Protein AF-A0A7R8GZC3-F1 (afdb_monomer_lite)

Structure (mmCIF, N/CA/C/O backbone):
data_AF-A0A7R8GZC3-F1
#
_entry.id   AF-A0A7R8GZC3-F1
#
loop_
_atom_site.group_PDB
_atom_site.id
_atom_site.type_symbol
_atom_site.label_atom_id
_atom_site.label_alt_id
_atom_site.label_comp_id
_atom_site.label_asym_id
_atom_site.label_entity_id
_atom_site.label_seq_id
_atom_site.pdbx_PDB_ins_code
_atom_site.Cartn_x
_atom_site.Cartn_y
_atom_site.Cartn_z
_atom_site.occupancy
_atom_site.B_iso_or_equiv
_atom_site.auth_seq_id
_atom_site.auth_comp_id
_atom_site.auth_asym_id
_atom_site.auth_atom_id
_atom_site.pdbx_PDB_model_num
ATOM 1 N N . MET A 1 1 ? -67.638 4.047 -13.983 1.00 40.19 1 MET A N 1
ATOM 2 C CA . MET A 1 1 ? -68.985 4.457 -13.528 1.00 40.19 1 MET A CA 1
ATOM 3 C C . MET A 1 1 ? -69.955 3.348 -13.889 1.00 40.19 1 MET A C 1
ATOM 5 O O . MET A 1 1 ? -69.961 2.943 -15.041 1.00 40.19 1 MET A O 1
ATOM 9 N N . GLY A 1 2 ? -70.693 2.829 -12.909 1.00 37.41 2 GLY A N 1
ATOM 10 C CA . GLY A 1 2 ? -71.652 1.733 -13.081 1.00 37.41 2 GLY A CA 1
ATOM 11 C C . GLY A 1 2 ? -71.994 1.095 -11.734 1.00 37.41 2 GLY A C 1
ATOM 12 O O . GLY A 1 2 ? -71.400 0.094 -11.360 1.00 37.41 2 GLY A O 1
ATOM 13 N N . TYR A 1 3 ? -72.889 1.742 -10.988 1.00 38.22 3 TYR A N 1
ATOM 14 C CA . TYR A 1 3 ? -73.543 1.238 -9.774 1.00 38.22 3 TYR A CA 1
ATOM 15 C C . TYR A 1 3 ? -74.701 0.298 -10.148 1.00 38.22 3 TYR A C 1
ATOM 17 O O . TYR A 1 3 ? -75.447 0.663 -11.050 1.00 38.22 3 TYR A O 1
ATOM 25 N N . PHE A 1 4 ? -74.885 -0.817 -9.422 1.00 39.72 4 PHE A N 1
ATOM 26 C CA . PHE A 1 4 ? -76.165 -1.347 -8.877 1.00 39.72 4 PHE A CA 1
ATOM 27 C C . PHE A 1 4 ? -75.913 -2.763 -8.309 1.00 39.72 4 PHE A C 1
ATOM 29 O O . PHE A 1 4 ? -75.576 -3.678 -9.047 1.00 39.72 4 PHE A O 1
ATOM 36 N N . GLN A 1 5 ? -75.776 -2.948 -6.991 1.00 38.47 5 GLN A N 1
ATOM 37 C CA . GLN A 1 5 ? -76.848 -3.282 -6.037 1.00 38.47 5 GLN A CA 1
ATOM 38 C C . GLN A 1 5 ? -77.787 -4.424 -6.480 1.00 38.47 5 GLN A C 1
ATOM 40 O O . GLN A 1 5 ? -78.599 -4.242 -7.378 1.00 38.47 5 GLN A O 1
ATOM 45 N N . SER A 1 6 ? -77.785 -5.518 -5.702 1.00 39.72 6 SER A N 1
ATOM 46 C CA . SER A 1 6 ? -78.856 -5.864 -4.743 1.00 39.72 6 SER A CA 1
ATOM 47 C C . SER A 1 6 ? -79.335 -7.341 -4.772 1.00 39.72 6 SER A C 1
ATOM 49 O O . SER A 1 6 ? -79.927 -7.788 -5.743 1.00 39.72 6 SER A O 1
ATOM 51 N N . GLN A 1 7 ? -79.179 -7.988 -3.600 1.00 47.94 7 GLN A N 1
ATOM 52 C CA . GLN A 1 7 ? -80.058 -8.973 -2.915 1.00 47.94 7 GLN A CA 1
ATOM 53 C C . GLN A 1 7 ? -80.191 -10.390 -3.498 1.00 47.94 7 GLN A C 1
ATOM 55 O O . GLN A 1 7 ? -80.683 -10.560 -4.597 1.00 47.94 7 GLN A O 1
ATOM 60 N N . PHE A 1 8 ? -79.785 -11.401 -2.715 1.00 41.75 8 PHE A N 1
ATOM 61 C CA . PHE A 1 8 ? -80.608 -12.535 -2.247 1.00 41.75 8 PHE A CA 1
ATOM 62 C C . PHE A 1 8 ? -79.707 -13.525 -1.473 1.00 41.75 8 PHE A C 1
ATOM 64 O O . PHE A 1 8 ? -79.008 -14.352 -2.046 1.00 41.75 8 PHE A O 1
ATOM 71 N N . LEU A 1 9 ? -79.726 -13.426 -0.143 1.00 44.25 9 LEU A N 1
ATOM 72 C CA . LEU A 1 9 ? -79.465 -14.531 0.792 1.00 44.25 9 LEU A CA 1
ATOM 73 C C . LEU A 1 9 ? -80.832 -14.857 1.406 1.00 44.25 9 LEU A C 1
ATOM 75 O O . LEU A 1 9 ? -81.568 -13.908 1.696 1.00 44.25 9 LEU A O 1
ATOM 79 N N . PRO A 1 10 ? -81.203 -16.137 1.601 1.00 47.44 10 PRO A N 1
ATOM 80 C CA . PRO A 1 10 ? -80.963 -16.727 2.923 1.00 47.44 10 PRO A CA 1
ATOM 81 C C . PRO A 1 10 ? -80.793 -18.268 2.971 1.00 47.44 10 PRO A C 1
ATOM 83 O O . PRO A 1 10 ? -81.354 -18.998 2.170 1.00 47.44 10 PRO A O 1
ATOM 86 N N . ILE A 1 11 ? -80.063 -18.726 3.998 1.00 44.62 11 ILE A N 1
ATOM 87 C CA . ILE A 1 11 ? -80.395 -19.850 4.903 1.00 44.62 11 ILE A CA 1
ATOM 88 C C . ILE A 1 11 ? -80.763 -21.202 4.249 1.00 44.62 11 ILE A C 1
ATOM 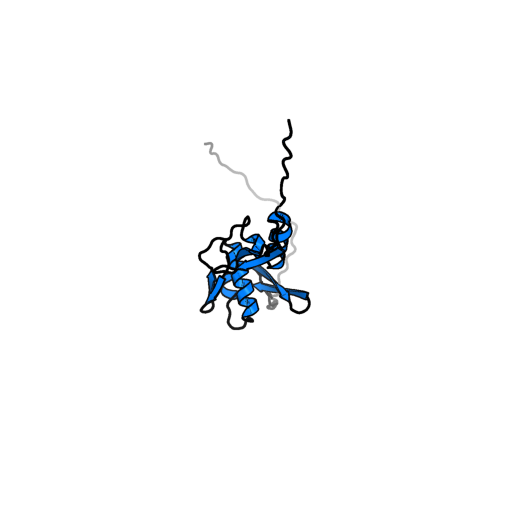90 O O . ILE A 1 11 ? -81.837 -21.345 3.688 1.00 44.62 11 ILE A O 1
ATOM 94 N N . ILE A 1 12 ? -79.899 -22.209 4.442 1.00 45.56 12 ILE A N 1
ATOM 95 C CA . ILE A 1 12 ? -80.158 -23.644 4.742 1.00 45.56 12 ILE A CA 1
ATOM 96 C C . ILE A 1 12 ? -78.917 -24.417 4.266 1.00 45.56 12 ILE A C 1
ATOM 98 O O . ILE A 1 12 ? -78.904 -24.915 3.155 1.00 45.56 12 ILE A O 1
ATOM 102 N N . VAL A 1 13 ? -77.862 -24.474 5.084 1.00 43.97 13 VAL A N 1
ATOM 103 C CA . VAL A 1 13 ? -77.051 -25.692 5.330 1.00 43.97 13 VAL A CA 1
ATOM 104 C C . VAL A 1 13 ? -76.384 -25.502 6.702 1.00 43.97 13 VAL A C 1
ATOM 106 O O . VAL A 1 13 ? -75.172 -25.416 6.859 1.00 43.97 13 VAL A O 1
ATOM 109 N N . LEU A 1 14 ? -77.224 -25.337 7.718 1.00 40.25 14 LEU A N 1
ATOM 110 C CA . LEU A 1 14 ? -76.890 -25.655 9.101 1.00 40.25 14 LEU A CA 1
ATOM 111 C C . LEU A 1 14 ? -77.656 -26.947 9.384 1.00 40.25 14 LEU A C 1
ATOM 113 O O . LEU A 1 14 ? -78.808 -27.041 8.969 1.00 40.25 14 LEU A O 1
ATOM 117 N N . LEU A 1 15 ? -77.018 -27.883 10.091 1.00 41.50 15 LEU A N 1
ATOM 118 C CA . LEU A 1 15 ? -77.442 -29.258 10.414 1.00 41.50 15 LEU A CA 1
ATOM 119 C C . LEU A 1 15 ? -76.800 -30.327 9.517 1.00 41.50 15 LEU A C 1
ATOM 121 O O . LEU A 1 15 ? -77.431 -30.880 8.625 1.00 41.50 15 LEU A O 1
ATOM 125 N N . LEU A 1 16 ? -75.533 -30.639 9.793 1.00 45.44 16 LEU A N 1
ATOM 126 C CA . LEU A 1 16 ? -75.115 -31.924 10.378 1.00 45.44 16 LEU A CA 1
ATOM 127 C C . LEU A 1 16 ? -73.581 -31.950 10.425 1.00 45.44 16 LEU A C 1
ATOM 129 O O . LEU A 1 16 ? -72.910 -32.307 9.464 1.00 45.44 16 LEU A O 1
ATOM 133 N N . GLY A 1 17 ? -73.022 -31.529 11.555 1.00 42.38 17 GLY A N 1
ATOM 134 C CA . GLY A 1 17 ? -71.577 -31.559 11.777 1.00 42.38 17 GLY A CA 1
ATOM 135 C C . GLY A 1 17 ? -71.194 -31.025 13.146 1.00 42.38 17 GLY A C 1
ATOM 136 O O . GLY A 1 17 ? -70.245 -30.264 13.278 1.00 42.38 17 GLY A O 1
ATOM 137 N N . ILE A 1 18 ? -71.997 -31.361 14.154 1.00 52.06 18 ILE A N 1
ATOM 138 C CA . ILE A 1 18 ? -71.703 -31.070 15.550 1.00 52.06 18 ILE A CA 1
ATOM 139 C C . ILE A 1 18 ? -70.597 -32.039 15.970 1.00 52.06 18 ILE A C 1
ATOM 141 O O . ILE A 1 18 ? -70.856 -33.226 16.142 1.00 52.06 18 ILE A O 1
ATOM 145 N N . ILE A 1 19 ? -69.385 -31.527 16.167 1.00 47.69 19 ILE A N 1
ATOM 146 C CA . ILE A 1 19 ? -68.496 -32.030 17.214 1.00 47.69 19 ILE A CA 1
ATOM 147 C C . ILE A 1 19 ? -68.111 -30.813 18.053 1.00 47.69 19 ILE A C 1
ATOM 149 O O . ILE A 1 19 ? -67.148 -30.104 17.776 1.00 47.69 19 ILE A O 1
ATOM 153 N N . SER A 1 20 ? -68.937 -30.547 19.061 1.00 47.28 20 SER A N 1
ATOM 154 C CA . SER A 1 20 ? -68.512 -29.818 20.250 1.00 47.28 20 SER A CA 1
ATOM 155 C C . SER A 1 20 ? -67.580 -30.720 21.057 1.00 47.28 20 SER A C 1
ATOM 157 O O . SER A 1 20 ? -67.844 -31.915 21.149 1.00 47.28 20 SER A O 1
ATOM 159 N N . ILE A 1 21 ? -66.545 -30.148 21.675 1.00 49.09 21 ILE A N 1
ATOM 160 C CA . ILE A 1 21 ? -66.335 -30.148 23.134 1.00 49.09 21 ILE A CA 1
ATOM 161 C C . ILE A 1 21 ? -65.142 -29.230 23.449 1.00 49.09 21 ILE A C 1
ATOM 163 O O . ILE A 1 21 ? -64.049 -29.357 22.905 1.00 49.09 21 ILE A O 1
ATOM 167 N N . GLN A 1 22 ? -65.421 -28.276 24.336 1.00 49.09 22 GLN A N 1
ATOM 168 C CA . GLN A 1 22 ? -64.489 -27.403 25.042 1.00 49.09 22 GLN A CA 1
ATOM 169 C C . GLN A 1 22 ? -63.434 -28.200 25.812 1.00 49.09 22 GLN A C 1
ATOM 171 O O . GLN A 1 22 ? -63.777 -29.193 26.446 1.00 49.09 22 GLN A O 1
ATOM 176 N N . SER A 1 23 ? -62.216 -27.675 25.929 1.00 41.94 23 SER A N 1
ATOM 177 C CA . SER A 1 23 ? -61.622 -27.320 27.233 1.00 41.94 23 SER A CA 1
ATOM 178 C C . SER A 1 23 ? -60.239 -26.707 27.035 1.00 41.94 23 SER A C 1
ATOM 180 O O . SER A 1 23 ? -59.415 -27.206 26.275 1.00 41.94 23 SER A O 1
ATOM 182 N N . GLY A 1 24 ? -60.016 -25.578 27.706 1.00 51.03 24 GLY A N 1
ATOM 183 C CA . GLY A 1 24 ? -58.722 -24.927 27.749 1.00 51.03 24 GLY A CA 1
ATOM 184 C C . GLY A 1 24 ? -57.671 -25.810 28.408 1.00 51.03 24 GLY A C 1
ATOM 185 O O . GLY A 1 24 ? -57.927 -26.460 29.418 1.00 51.03 24 GLY A O 1
ATOM 186 N N . VAL A 1 25 ? -56.467 -25.740 27.857 1.00 38.00 25 VAL A N 1
ATOM 187 C CA . VAL A 1 25 ? -55.230 -25.975 28.585 1.00 38.00 25 VAL A CA 1
ATOM 188 C C . VAL A 1 25 ? -54.262 -24.889 28.126 1.00 38.00 25 VAL A C 1
ATOM 190 O O . VAL A 1 25 ? -53.700 -24.949 27.036 1.00 38.00 25 VAL A O 1
ATOM 193 N N . SER A 1 26 ? -54.112 -23.863 28.958 1.00 50.97 26 SER A N 1
ATOM 194 C CA . SER A 1 26 ? -52.971 -22.956 28.908 1.00 50.97 26 SER A CA 1
ATOM 195 C C . SER A 1 26 ? -51.762 -23.739 29.416 1.00 50.97 26 SER A C 1
ATOM 197 O O . SER A 1 26 ? -51.655 -23.983 30.617 1.00 50.97 26 SER A O 1
ATOM 199 N N . LEU A 1 27 ? -50.874 -24.170 28.522 1.00 42.72 27 LEU A N 1
ATOM 200 C CA . LEU A 1 27 ? -49.540 -24.638 28.901 1.00 42.72 27 LEU A CA 1
ATOM 201 C C . LEU A 1 27 ? -48.533 -23.518 28.613 1.00 42.72 27 LEU A C 1
ATOM 203 O O . LEU A 1 27 ? -48.511 -23.010 27.490 1.00 42.72 27 LEU A O 1
ATOM 207 N N . PRO A 1 28 ? -47.706 -23.121 29.597 1.00 48.19 28 PRO A N 1
ATOM 208 C CA . PRO A 1 28 ? -46.629 -22.177 29.374 1.00 48.19 28 PRO A CA 1
ATOM 209 C C . PRO A 1 28 ? -45.508 -22.924 28.651 1.00 48.19 28 PRO A C 1
ATOM 211 O O . PRO A 1 28 ? -44.819 -23.753 29.239 1.00 48.19 28 PRO A O 1
ATOM 214 N N . MET A 1 29 ? -45.336 -22.663 27.359 1.00 42.47 29 MET A N 1
ATOM 215 C CA . MET A 1 29 ? -44.066 -22.941 26.691 1.00 42.47 29 MET A CA 1
ATOM 216 C C . MET A 1 29 ? -43.266 -21.648 26.822 1.00 42.47 29 MET A C 1
ATOM 218 O O . MET A 1 29 ? -43.514 -20.684 26.112 1.00 42.47 29 MET A O 1
ATOM 222 N N . ASN A 1 30 ? -42.647 -21.471 27.989 1.00 43.16 30 ASN A N 1
ATOM 223 C CA . ASN A 1 30 ? -41.246 -21.812 28.216 1.00 43.16 30 ASN A CA 1
ATOM 224 C C . ASN A 1 30 ? -40.388 -20.994 27.255 1.00 43.16 30 ASN A C 1
ATOM 226 O O . ASN A 1 30 ? -40.365 -21.271 26.058 1.00 43.16 30 ASN A O 1
ATOM 230 N N . GLU A 1 31 ? -39.745 -19.966 27.806 1.00 49.00 31 GLU A N 1
ATOM 231 C CA . GLU A 1 31 ? -38.739 -19.142 27.152 1.00 49.00 31 GLU A CA 1
ATOM 232 C C . GLU A 1 31 ? -37.592 -20.048 26.692 1.00 49.00 31 GLU A C 1
ATOM 234 O O . GLU A 1 31 ? -36.574 -20.209 27.361 1.00 49.00 31 GLU A O 1
ATOM 239 N N . THR A 1 32 ? -37.748 -20.690 25.537 1.00 39.44 32 THR A N 1
ATOM 240 C CA . THR A 1 32 ? -36.595 -21.184 24.803 1.00 39.44 32 THR A CA 1
ATOM 241 C C . THR A 1 32 ? -35.895 -19.944 24.301 1.00 39.44 32 THR A C 1
ATOM 243 O O . THR A 1 32 ? -36.361 -19.317 23.348 1.00 39.44 32 THR A O 1
ATOM 246 N N . MET A 1 33 ? -34.834 -19.577 25.021 1.00 43.16 33 MET A N 1
ATOM 247 C CA . MET A 1 33 ? -33.788 -18.660 24.603 1.00 43.16 33 MET A CA 1
ATOM 248 C C . MET A 1 33 ? -33.642 -18.755 23.083 1.00 43.16 33 MET A C 1
ATOM 250 O O . MET A 1 33 ? -33.093 -19.722 22.556 1.00 43.16 33 MET A O 1
ATOM 254 N N . GLN A 1 34 ? -34.179 -17.763 22.371 1.00 37.56 34 GLN A N 1
ATOM 255 C C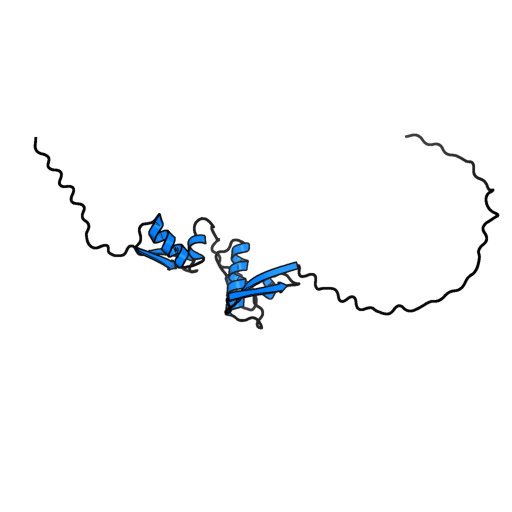A . GLN A 1 34 ? -33.636 -17.418 21.074 1.00 37.56 34 GLN A CA 1
ATOM 256 C C . GLN A 1 34 ? -32.235 -16.918 21.388 1.00 37.56 34 GLN A C 1
ATOM 258 O O . GLN A 1 34 ? -32.028 -15.752 21.709 1.00 37.56 34 GLN A O 1
ATOM 263 N N . GLU A 1 35 ? -31.275 -17.836 21.361 1.00 43.25 35 GLU A N 1
ATOM 264 C CA . GLU A 1 35 ? -29.908 -17.483 21.042 1.00 43.25 35 GLU A CA 1
ATOM 265 C C . GLU A 1 35 ? -29.980 -16.900 19.627 1.00 43.25 35 GLU A C 1
ATOM 267 O O . GLU A 1 35 ? -29.953 -17.617 18.625 1.00 43.25 35 GLU A O 1
ATOM 272 N N . GLU A 1 36 ? -30.248 -15.592 19.544 1.00 43.75 36 GLU A N 1
ATOM 273 C CA . GLU A 1 36 ? -30.070 -14.831 18.320 1.00 43.75 36 GLU A CA 1
ATOM 274 C C . GLU A 1 36 ? -28.609 -15.029 17.932 1.00 43.75 36 GLU A C 1
ATOM 276 O O . GLU A 1 36 ? -27.707 -14.419 18.503 1.00 43.75 36 GLU A O 1
ATOM 281 N N . SER A 1 37 ? -28.376 -15.930 16.976 1.00 43.97 37 SER A N 1
ATOM 282 C CA . SER A 1 37 ? -27.110 -16.004 16.262 1.00 43.97 37 SER A CA 1
ATOM 283 C C . SER A 1 37 ? -26.763 -14.571 15.851 1.00 43.97 37 SER A C 1
ATOM 285 O O . SER A 1 37 ? -27.579 -13.948 15.154 1.00 43.97 37 SER A O 1
ATOM 287 N N . PRO A 1 38 ? -25.633 -14.001 16.313 1.00 52.66 38 PRO A N 1
ATOM 288 C CA . PRO A 1 38 ? -25.317 -12.621 16.005 1.00 52.66 38 PRO A CA 1
ATOM 289 C C . PRO A 1 38 ? -25.303 -12.486 14.488 1.00 52.66 38 PRO A C 1
ATOM 291 O O . PRO A 1 38 ? -24.592 -13.218 13.799 1.00 52.66 38 PRO A O 1
ATOM 294 N N . ARG A 1 39 ? -26.141 -11.606 13.932 1.00 51.00 39 ARG A N 1
ATOM 295 C CA . ARG A 1 39 ? -26.087 -11.302 12.501 1.00 51.00 39 ARG A CA 1
ATOM 296 C C . ARG A 1 39 ? -24.827 -10.484 12.244 1.00 51.00 39 ARG A C 1
ATOM 298 O O . ARG A 1 39 ? -24.905 -9.263 12.125 1.00 51.00 39 ARG A O 1
ATOM 305 N N . TYR A 1 40 ? -23.683 -11.160 12.158 1.00 50.03 40 TYR A N 1
ATOM 306 C CA . TYR A 1 40 ? -22.431 -10.568 11.704 1.00 50.03 40 TYR A CA 1
ATOM 307 C C . TYR A 1 40 ? -22.692 -9.960 10.322 1.00 50.03 40 TYR A C 1
ATOM 309 O O . TYR A 1 40 ? -23.083 -10.665 9.387 1.00 50.03 40 TYR A O 1
ATOM 317 N N . LYS A 1 41 ? -22.564 -8.637 10.198 1.00 56.31 41 LYS A N 1
ATOM 318 C CA . LYS A 1 41 ? -22.855 -7.932 8.940 1.00 56.31 41 LYS A CA 1
ATOM 319 C C . LYS A 1 41 ? -21.638 -7.892 8.025 1.00 56.31 41 LYS A C 1
ATOM 321 O O . LYS A 1 41 ? -21.804 -7.819 6.810 1.00 56.31 41 LYS A O 1
ATOM 326 N N . THR A 1 42 ? -20.435 -7.943 8.594 1.00 61.22 42 THR A N 1
ATOM 327 C CA . THR A 1 42 ? -19.163 -7.916 7.866 1.00 61.22 42 THR A CA 1
ATOM 328 C C . THR A 1 42 ? -18.106 -8.731 8.618 1.00 61.22 42 THR A C 1
ATOM 330 O O . THR A 1 42 ? -18.245 -9.024 9.807 1.00 61.22 42 THR A O 1
ATOM 333 N N . GLY A 1 43 ? -17.041 -9.126 7.924 1.00 65.25 43 GLY A N 1
ATOM 334 C CA . GLY A 1 43 ? -15.893 -9.786 8.536 1.00 65.25 43 GLY A CA 1
ATOM 335 C C . GLY A 1 43 ? -14.631 -9.551 7.720 1.00 65.25 43 GLY A C 1
ATOM 336 O O . GLY A 1 43 ? -14.708 -9.323 6.510 1.00 65.25 43 GLY A O 1
ATOM 337 N N . LEU A 1 44 ? -13.477 -9.580 8.383 1.00 72.25 44 LEU A N 1
ATOM 338 C CA . LEU A 1 44 ? -12.177 -9.337 7.765 1.00 72.25 44 LEU A CA 1
ATOM 339 C C . LEU A 1 44 ? -11.165 -10.389 8.228 1.00 72.25 44 LEU A C 1
ATOM 341 O O . LEU A 1 44 ? -11.077 -10.704 9.412 1.00 72.25 44 LEU A O 1
ATOM 345 N N . CYS A 1 45 ? -10.423 -10.954 7.277 1.00 77.31 45 CYS A N 1
ATOM 346 C CA . CYS A 1 45 ? -9.475 -12.036 7.522 1.00 77.31 45 CYS A CA 1
ATOM 347 C C . CYS A 1 45 ? -8.033 -11.551 7.376 1.00 77.31 45 CYS A C 1
ATOM 349 O O . CYS A 1 45 ? -7.649 -11.072 6.310 1.00 77.31 45 CYS A O 1
ATOM 351 N N . ILE A 1 46 ? -7.233 -11.748 8.421 1.00 70.56 46 ILE A N 1
ATOM 352 C CA . ILE A 1 46 ? -5.824 -11.359 8.506 1.00 70.56 46 ILE A CA 1
ATOM 353 C C . ILE A 1 46 ? -4.943 -12.607 8.446 1.00 70.56 46 ILE A C 1
ATOM 355 O O . ILE A 1 46 ? -5.288 -13.613 9.068 1.00 70.56 46 ILE A O 1
ATOM 359 N N . PRO A 1 47 ? -3.801 -12.583 7.743 1.00 71.06 47 PRO A N 1
ATOM 360 C CA . PRO A 1 47 ? -2.778 -13.613 7.901 1.00 71.06 47 PRO A CA 1
ATOM 361 C C . PRO A 1 47 ? -2.284 -13.711 9.358 1.00 71.06 47 PRO A C 1
ATOM 363 O O . PRO A 1 47 ? -1.989 -12.706 9.995 1.00 71.06 47 PRO A O 1
ATOM 366 N N . ASN A 1 48 ? -2.194 -14.934 9.876 1.00 70.81 48 ASN A N 1
ATOM 367 C CA . ASN A 1 48 ? -1.675 -15.267 11.204 1.00 70.81 48 ASN A CA 1
ATOM 368 C C . ASN A 1 48 ? -0.193 -15.691 11.096 1.00 70.81 48 ASN A C 1
ATOM 370 O O . ASN A 1 48 ? 0.226 -16.222 10.066 1.00 70.81 48 ASN A O 1
ATOM 374 N N . GLU A 1 49 ? 0.583 -15.502 12.165 1.00 71.12 49 GLU A N 1
ATOM 375 C CA . GLU A 1 49 ? 1.994 -15.910 12.302 1.00 71.12 49 GLU A CA 1
ATOM 376 C C . GLU A 1 49 ? 2.272 -17.388 11.964 1.00 71.12 49 GLU A C 1
ATOM 378 O O . GLU A 1 49 ? 3.349 -17.718 11.475 1.00 71.12 49 GLU A O 1
ATOM 383 N N . ASN A 1 50 ? 1.280 -18.267 12.116 1.00 76.50 50 ASN A N 1
ATOM 384 C CA . ASN A 1 50 ? 1.375 -19.688 11.764 1.00 76.50 50 ASN A CA 1
ATOM 385 C C . ASN A 1 50 ? 1.062 -19.994 10.282 1.00 76.50 50 ASN A C 1
ATOM 387 O O . ASN A 1 50 ? 0.857 -21.151 9.918 1.00 76.50 50 ASN A O 1
ATOM 391 N N . GLY A 1 51 ? 0.945 -18.977 9.421 1.00 71.06 51 GLY A N 1
ATOM 392 C CA . GLY A 1 51 ? 0.569 -19.138 8.009 1.00 71.06 51 GLY A CA 1
ATOM 393 C C . GLY A 1 51 ? -0.926 -19.404 7.772 1.00 71.06 51 GLY A C 1
ATOM 394 O O . GLY A 1 51 ? -1.336 -19.678 6.645 1.00 71.06 51 GLY A O 1
ATOM 395 N N . GLY A 1 52 ? -1.750 -19.320 8.822 1.00 74.75 52 GLY A N 1
ATOM 396 C CA . GLY A 1 52 ? -3.213 -19.389 8.747 1.00 74.75 52 GLY A CA 1
ATOM 397 C C . GLY A 1 52 ? -3.864 -18.029 8.471 1.00 74.75 52 GLY A C 1
ATOM 398 O O . GLY A 1 52 ? -3.181 -17.028 8.270 1.00 74.75 52 GLY A O 1
ATOM 399 N N . LYS A 1 53 ? -5.202 -17.969 8.493 1.00 76.38 53 LYS A N 1
ATOM 400 C CA . LYS A 1 53 ? -5.959 -16.706 8.477 1.00 76.38 53 LYS A CA 1
ATOM 401 C C . LYS A 1 53 ? -6.829 -16.613 9.729 1.00 76.38 53 LYS A C 1
ATOM 403 O O . LYS A 1 53 ? -7.620 -17.519 9.974 1.00 76.38 53 LYS A O 1
ATOM 408 N N . ALA A 1 54 ? -6.692 -15.542 10.502 1.00 75.44 54 ALA A N 1
ATOM 4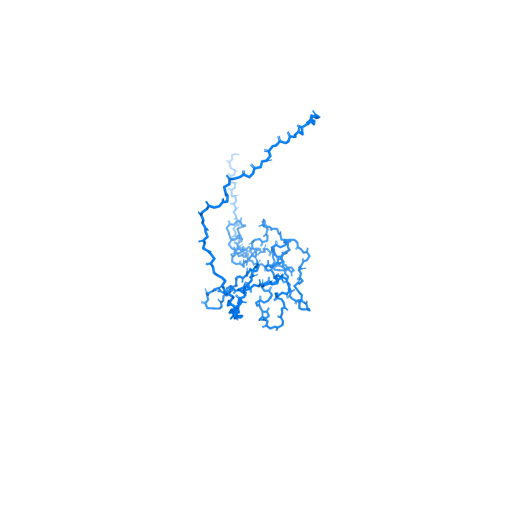09 C CA . ALA A 1 54 ? -7.608 -15.196 11.582 1.00 75.44 54 ALA A CA 1
ATOM 410 C C . ALA A 1 54 ? -8.704 -14.291 11.013 1.00 75.44 54 ALA A C 1
ATOM 412 O O . ALA A 1 54 ? -8.408 -13.217 10.496 1.00 75.44 54 ALA A O 1
ATOM 413 N N . CYS A 1 55 ? -9.959 -14.735 11.056 1.00 72.62 55 CYS A N 1
ATOM 414 C CA . CYS A 1 55 ? -11.090 -13.937 10.592 1.00 72.62 55 CYS A CA 1
ATOM 415 C C . CYS A 1 55 ? -11.821 -13.332 11.787 1.00 72.62 55 CYS A C 1
ATOM 417 O O . CYS A 1 55 ? -12.300 -14.059 12.655 1.00 72.62 55 CYS A O 1
ATOM 419 N N . VAL A 1 56 ? -11.908 -12.006 11.808 1.00 71.69 56 VAL A N 1
ATOM 420 C CA . VAL A 1 56 ? -12.681 -11.246 12.788 1.00 71.69 56 VAL A CA 1
ATOM 421 C C . VAL A 1 56 ? -14.040 -10.943 12.165 1.00 71.69 56 VAL A C 1
ATOM 423 O O . VAL A 1 56 ? -14.121 -10.267 11.138 1.00 71.69 56 VAL A O 1
ATOM 426 N N . CYS A 1 57 ? -15.103 -11.481 12.762 1.00 65.88 57 CYS A N 1
ATOM 427 C CA . CYS A 1 57 ? -16.486 -11.231 12.357 1.00 65.88 57 CYS A CA 1
ATOM 428 C C . CYS A 1 57 ? -17.085 -10.160 13.265 1.00 65.88 57 CYS A C 1
ATOM 430 O O . CYS A 1 57 ? -17.019 -10.298 14.486 1.00 65.88 57 CYS A O 1
ATOM 432 N N . VAL A 1 58 ? -17.693 -9.123 12.688 1.00 63.78 58 VAL A N 1
ATOM 433 C CA . VAL A 1 58 ? -18.223 -7.991 13.455 1.00 63.78 58 VAL A CA 1
ATOM 434 C C . VAL A 1 58 ? -19.714 -7.771 13.243 1.00 63.78 58 VAL A C 1
ATOM 436 O O . VAL A 1 58 ? -20.261 -7.891 12.142 1.00 63.78 58 VAL A O 1
ATOM 439 N N . ASN A 1 59 ? -20.369 -7.451 14.358 1.00 56.59 59 ASN A N 1
ATOM 4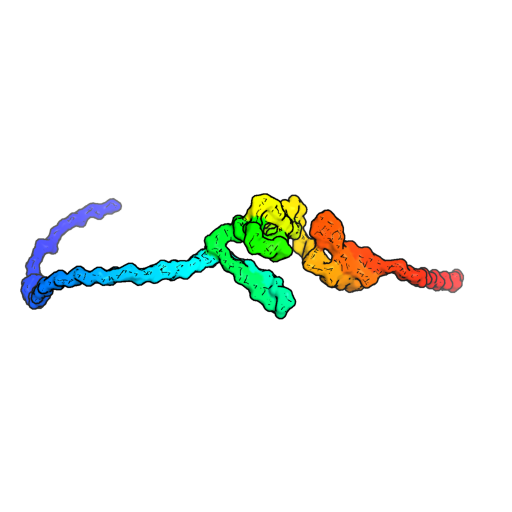40 C CA . ASN A 1 59 ? -21.799 -7.161 14.444 1.00 56.59 59 ASN A CA 1
ATOM 441 C C . ASN A 1 59 ? -22.103 -5.661 14.248 1.00 56.59 59 ASN A C 1
ATOM 443 O O . ASN A 1 59 ? -23.246 -5.301 13.963 1.00 56.59 59 ASN A O 1
ATOM 447 N N . GLU A 1 60 ? -21.079 -4.807 14.355 1.00 59.72 60 GLU A N 1
ATOM 448 C CA . GLU A 1 60 ? -21.137 -3.342 14.241 1.00 59.72 60 GLU A CA 1
ATOM 449 C C . GLU A 1 60 ? -20.438 -2.837 12.964 1.00 59.72 60 GLU A C 1
ATOM 451 O O . GLU A 1 60 ? -19.887 -3.622 12.185 1.00 59.72 60 GLU A O 1
ATOM 456 N N . MET A 1 61 ? -20.500 -1.525 12.693 1.00 61.06 61 MET A N 1
ATOM 457 C CA . MET A 1 61 ? -19.789 -0.932 11.556 1.00 61.06 61 MET A CA 1
ATOM 458 C C . MET A 1 61 ? -18.287 -1.169 11.737 1.00 61.06 61 MET A C 1
ATOM 460 O O . MET A 1 61 ? -17.704 -0.710 12.712 1.00 61.06 61 MET A O 1
ATOM 464 N N . LEU A 1 62 ? -17.668 -1.879 10.784 1.00 66.88 62 LEU A N 1
ATOM 465 C CA . LEU A 1 62 ? -16.264 -2.319 10.824 1.00 66.88 62 LEU A CA 1
ATOM 466 C C . LEU A 1 62 ? -15.312 -1.220 11.342 1.00 66.88 62 LEU A C 1
ATOM 468 O O . LEU A 1 62 ? -14.450 -1.500 12.167 1.00 66.88 62 LEU A O 1
ATOM 472 N N . GLN A 1 63 ? -15.536 0.034 10.939 1.00 65.88 63 GLN A N 1
ATOM 473 C CA . GLN A 1 63 ? -14.746 1.198 11.344 1.00 65.88 63 GLN A CA 1
ATOM 474 C C . GLN A 1 63 ? -14.637 1.411 12.869 1.00 65.88 63 GLN A C 1
ATOM 476 O O . GLN A 1 63 ? -13.561 1.770 13.336 1.00 65.88 63 GLN A O 1
ATOM 481 N N . GLU A 1 64 ? -15.701 1.170 13.641 1.00 65.69 64 GLU A N 1
ATOM 482 C CA . GLU A 1 64 ? -15.738 1.400 15.102 1.00 65.69 64 GLU A CA 1
ATOM 483 C C . GLU A 1 64 ? -15.043 0.278 15.893 1.00 65.69 64 GLU A C 1
ATOM 485 O O . GLU A 1 64 ? -14.664 0.449 17.049 1.00 65.69 64 GLU A O 1
ATOM 490 N N . SER A 1 65 ? -14.830 -0.871 15.250 1.00 74.19 65 SER A N 1
ATOM 491 C CA . SER A 1 65 ? -14.222 -2.056 15.866 1.00 74.19 65 SER A CA 1
ATOM 492 C C . SER A 1 65 ? -12.732 -2.237 15.573 1.00 74.19 65 SER A C 1
ATOM 494 O O . SER A 1 65 ? -12.047 -2.947 16.304 1.00 74.19 65 SER A O 1
ATOM 496 N N . ILE A 1 66 ? -12.214 -1.601 14.513 1.00 83.81 66 ILE A N 1
ATOM 497 C CA . ILE A 1 66 ? -10.828 -1.798 14.059 1.00 83.81 66 ILE A CA 1
ATOM 498 C C . ILE A 1 66 ? -9.819 -1.362 15.128 1.00 83.81 66 ILE A C 1
ATOM 500 O O . ILE A 1 66 ? -8.837 -2.058 15.365 1.00 83.81 66 ILE A O 1
ATOM 504 N N . CYS A 1 67 ? -10.062 -0.218 15.770 1.00 85.94 67 CYS A N 1
ATOM 505 C CA . CYS A 1 67 ? -9.091 0.452 16.633 1.00 85.94 67 CYS A CA 1
ATOM 506 C C . CYS A 1 67 ? -9.392 0.308 18.130 1.00 85.94 67 CYS A C 1
ATOM 508 O O . CYS A 1 67 ? -8.990 1.166 18.914 1.00 85.94 67 CYS A O 1
ATOM 510 N N . GLN A 1 68 ? -10.111 -0.742 18.538 1.00 83.94 68 GLN A N 1
ATOM 511 C CA . GLN A 1 68 ? -10.363 -0.983 19.958 1.00 83.94 68 GLN A CA 1
ATOM 512 C C . GLN A 1 68 ? -9.057 -1.329 20.707 1.00 83.94 68 GLN A C 1
ATOM 514 O O . GLN A 1 68 ? -8.162 -1.956 20.133 1.00 83.94 68 GLN A O 1
ATOM 519 N N . PRO A 1 69 ? -8.918 -0.898 21.976 1.00 73.44 69 PRO A N 1
ATOM 520 C CA . PRO A 1 69 ? -7.670 -1.002 22.739 1.00 73.44 69 PRO A CA 1
ATOM 521 C C . PRO A 1 69 ? -7.288 -2.433 23.146 1.00 73.44 69 PRO A C 1
ATOM 523 O O . PRO A 1 69 ? -6.175 -2.657 23.614 1.00 73.44 69 PRO A O 1
ATOM 526 N N . ASP A 1 70 ? -8.202 -3.390 23.016 1.00 76.31 70 ASP A N 1
ATOM 527 C CA . ASP A 1 70 ? -7.995 -4.817 23.270 1.00 76.31 70 ASP A CA 1
ATOM 528 C C . ASP A 1 70 ? -7.386 -5.566 22.073 1.00 76.31 70 ASP A C 1
ATOM 530 O O . ASP A 1 70 ? -6.882 -6.679 22.238 1.00 76.31 70 ASP A O 1
ATOM 534 N N . ASN A 1 71 ? -7.377 -4.956 20.886 1.00 74.25 71 ASN A N 1
ATOM 535 C CA . ASN A 1 71 ? -6.753 -5.531 19.702 1.00 74.25 71 ASN A CA 1
ATOM 536 C C . ASN A 1 71 ? -5.228 -5.344 19.719 1.00 74.25 71 ASN A C 1
ATOM 538 O O . ASN A 1 71 ? -4.700 -4.318 20.149 1.00 74.25 71 ASN A O 1
ATOM 542 N N . GLU A 1 72 ? -4.504 -6.321 19.169 1.00 80.06 72 GLU A N 1
ATOM 543 C CA . GLU A 1 72 ? -3.064 -6.192 18.941 1.00 80.06 72 GLU A CA 1
ATOM 544 C C . GLU A 1 72 ? -2.782 -5.002 18.006 1.00 80.06 72 GLU A C 1
ATOM 546 O O . GLU A 1 72 ? -3.317 -4.933 16.900 1.00 80.06 72 GLU A O 1
ATOM 551 N N . GLU A 1 73 ? -1.902 -4.087 18.426 1.00 80.38 73 GLU A N 1
ATOM 552 C CA . GLU A 1 73 ? -1.599 -2.828 17.723 1.00 80.38 73 GLU A CA 1
ATOM 553 C C . GLU A 1 73 ? -1.282 -3.039 16.235 1.00 80.38 73 GLU A C 1
ATOM 555 O O . GLU A 1 73 ? -1.826 -2.364 15.359 1.00 80.38 73 GLU A O 1
ATOM 560 N N . LYS A 1 74 ? -0.444 -4.037 15.939 1.00 79.81 74 LYS A N 1
ATOM 561 C CA . LYS A 1 74 ? -0.051 -4.395 14.575 1.00 79.81 74 LYS A CA 1
ATOM 562 C C . LYS A 1 74 ? -1.252 -4.849 13.745 1.00 79.81 74 LYS A C 1
ATOM 564 O O . LYS A 1 74 ? -1.409 -4.428 12.601 1.00 79.81 74 LYS A O 1
ATOM 569 N N . THR A 1 75 ? -2.104 -5.681 14.331 1.00 82.75 75 THR A N 1
ATOM 570 C CA . THR A 1 75 ? -3.338 -6.169 13.715 1.00 82.75 75 THR A CA 1
ATOM 571 C C . THR A 1 75 ? -4.285 -5.002 13.419 1.00 82.75 75 THR A C 1
ATOM 573 O O . THR A 1 75 ? -4.706 -4.847 12.273 1.00 82.75 75 THR A O 1
ATOM 576 N N . SER A 1 76 ? -4.544 -4.123 14.387 1.00 85.88 76 SER A N 1
ATOM 577 C CA . SER A 1 76 ? -5.399 -2.939 14.214 1.00 85.88 76 SER A CA 1
ATOM 578 C C . SER A 1 76 ? -4.894 -2.003 13.114 1.00 85.88 76 SER A C 1
ATOM 580 O O . SER A 1 76 ? -5.680 -1.553 12.277 1.00 85.88 76 SER A O 1
ATOM 582 N N . ALA A 1 77 ? -3.581 -1.763 13.052 1.00 85.50 77 ALA A N 1
ATOM 583 C CA . ALA A 1 77 ? -2.964 -0.942 12.013 1.00 85.50 77 ALA A CA 1
ATOM 584 C C . ALA A 1 77 ? -3.175 -1.533 10.608 1.00 85.50 77 ALA A C 1
ATOM 586 O O . ALA A 1 77 ? -3.595 -0.820 9.693 1.00 85.50 77 ALA A O 1
ATOM 587 N N . TYR A 1 78 ? -2.967 -2.844 10.430 1.00 84.75 78 TYR A N 1
ATOM 588 C CA . TYR A 1 78 ? -3.239 -3.511 9.149 1.00 84.75 78 TYR A CA 1
ATOM 589 C C . TYR A 1 78 ? -4.714 -3.438 8.753 1.00 84.75 78 TYR A C 1
ATOM 591 O O . TYR A 1 78 ? -5.029 -3.180 7.589 1.00 84.75 78 TYR A O 1
ATOM 599 N N . MET A 1 79 ? -5.619 -3.646 9.709 1.00 86.00 79 MET A N 1
ATOM 600 C CA . MET A 1 79 ? -7.059 -3.573 9.463 1.00 86.00 79 MET A CA 1
ATOM 601 C C . MET A 1 79 ? -7.490 -2.158 9.064 1.00 86.00 79 MET A C 1
ATOM 603 O O . MET A 1 79 ? -8.269 -1.996 8.123 1.00 86.00 79 MET A O 1
ATOM 607 N N . CYS A 1 80 ? -6.950 -1.131 9.726 1.00 90.19 80 CYS A N 1
ATOM 608 C CA . CYS A 1 80 ? -7.232 0.262 9.395 1.00 90.19 80 CYS A CA 1
ATOM 609 C C . CYS A 1 80 ? -6.711 0.624 7.999 1.00 90.19 80 CYS A C 1
ATOM 611 O O . CYS A 1 80 ? -7.460 1.163 7.184 1.00 90.19 80 CYS A O 1
ATOM 613 N N . ALA A 1 81 ? -5.475 0.240 7.668 1.00 89.25 81 ALA A N 1
ATOM 614 C CA . ALA A 1 81 ? -4.918 0.448 6.334 1.00 89.25 81 ALA A CA 1
ATOM 615 C C . ALA A 1 81 ? -5.773 -0.217 5.240 1.00 89.25 81 ALA A C 1
ATOM 617 O O . ALA A 1 81 ? -6.094 0.420 4.234 1.00 89.25 81 ALA A O 1
ATOM 618 N N . GLY A 1 82 ? -6.212 -1.462 5.460 1.00 86.25 82 GLY A N 1
ATOM 619 C CA . GLY A 1 82 ? -7.096 -2.177 4.537 1.00 86.25 82 GLY A CA 1
ATOM 620 C C . GLY A 1 82 ? -8.466 -1.511 4.379 1.00 86.25 82 GLY A C 1
ATOM 621 O O . GLY A 1 82 ? -8.951 -1.353 3.258 1.00 86.25 82 GLY A O 1
ATOM 622 N N . TYR A 1 83 ? -9.080 -1.055 5.475 1.00 88.19 83 TYR A N 1
ATOM 623 C CA . TYR A 1 83 ? -10.332 -0.294 5.424 1.00 88.19 83 TYR A CA 1
ATOM 624 C C . TYR A 1 83 ? -10.187 0.983 4.588 1.00 88.19 83 TYR A C 1
ATOM 626 O O . TYR A 1 83 ? -10.996 1.239 3.693 1.00 88.19 83 TYR A O 1
ATOM 634 N N . CYS A 1 84 ? -9.121 1.746 4.825 1.00 90.69 84 CYS A N 1
ATOM 635 C CA . CYS A 1 84 ? -8.831 2.971 4.092 1.00 90.69 84 CYS A CA 1
ATOM 636 C C . CYS A 1 84 ? -8.679 2.721 2.583 1.00 90.69 84 CYS A C 1
ATOM 638 O O . CYS A 1 84 ? -9.222 3.482 1.782 1.00 90.69 84 CYS A O 1
ATOM 640 N N . GLN A 1 85 ? -8.050 1.614 2.183 1.00 87.88 85 GLN A N 1
ATOM 641 C CA . GLN A 1 85 ? -7.937 1.211 0.775 1.00 87.88 85 GLN A CA 1
ATOM 642 C C . GLN A 1 85 ? -9.285 0.914 0.129 1.00 87.88 85 GLN A C 1
ATOM 644 O O . GLN A 1 85 ? -9.542 1.373 -0.986 1.00 87.88 85 GLN A O 1
ATOM 649 N N . VAL A 1 86 ? -10.174 0.208 0.834 1.00 85.94 86 VAL A N 1
ATOM 650 C CA . VAL A 1 86 ? -11.524 -0.109 0.336 1.00 85.94 86 VAL A CA 1
ATOM 651 C C . VAL A 1 86 ? -12.326 1.163 0.050 1.00 85.94 86 VAL A C 1
ATOM 653 O O . VAL A 1 86 ? -13.070 1.210 -0.929 1.00 85.94 86 VAL A O 1
ATOM 656 N N . ILE A 1 87 ? -12.139 2.219 0.848 1.00 87.56 87 ILE A N 1
ATOM 657 C CA . ILE A 1 87 ? -12.790 3.523 0.637 1.00 87.56 87 ILE A CA 1
ATOM 658 C C . ILE A 1 87 ? -11.979 4.483 -0.259 1.00 87.56 87 ILE A C 1
ATOM 660 O O . ILE A 1 87 ? -12.336 5.655 -0.401 1.00 87.56 87 ILE A O 1
ATOM 664 N N . GLY A 1 88 ? -10.899 4.005 -0.889 1.00 87.62 88 GLY A N 1
ATOM 665 C CA . GLY A 1 88 ? -10.125 4.739 -1.896 1.00 87.62 88 GLY A CA 1
ATOM 666 C C . GLY A 1 88 ? -8.997 5.627 -1.358 1.00 87.62 88 GLY A C 1
ATOM 667 O O . GLY A 1 88 ? -8.551 6.539 -2.062 1.00 87.62 88 GLY A O 1
ATOM 668 N N . ARG A 1 89 ? -8.529 5.398 -0.131 1.00 92.38 89 ARG A N 1
ATOM 669 C CA . ARG A 1 89 ? -7.371 6.067 0.492 1.00 92.38 89 ARG A CA 1
ATOM 670 C C . ARG A 1 89 ? -6.158 5.143 0.508 1.00 92.38 89 ARG A C 1
ATOM 672 O O . ARG A 1 89 ? -6.321 3.935 0.569 1.00 92.38 89 ARG A O 1
ATOM 679 N N . GLN A 1 90 ? -4.945 5.687 0.432 1.00 90.56 90 GLN A N 1
ATOM 680 C CA . GLN A 1 90 ? -3.742 4.846 0.324 1.00 90.56 90 GLN A CA 1
ATOM 681 C C . GLN A 1 90 ? -3.501 3.972 1.558 1.00 90.56 90 GLN A C 1
ATOM 683 O O . GLN A 1 90 ? -3.157 2.799 1.432 1.00 90.56 90 GLN A O 1
ATOM 688 N N . THR A 1 91 ? -3.668 4.546 2.747 1.00 91.88 91 THR A N 1
ATOM 689 C CA . THR A 1 91 ? -3.409 3.867 4.019 1.00 91.88 91 THR A CA 1
ATOM 690 C C . THR A 1 91 ? -4.185 4.537 5.155 1.00 91.88 91 THR A C 1
ATOM 692 O O . THR A 1 91 ? -4.917 5.504 4.928 1.00 91.88 91 THR A O 1
ATOM 695 N N . GLY A 1 92 ? -4.020 4.040 6.375 1.00 91.69 92 GLY A N 1
ATOM 696 C CA . GLY A 1 92 ? -4.528 4.647 7.597 1.00 91.69 92 GLY A CA 1
ATOM 697 C C . GLY A 1 92 ? -3.886 4.038 8.834 1.00 91.69 92 GLY A C 1
ATOM 698 O O . GLY A 1 92 ? -3.220 3.005 8.747 1.00 91.69 92 GLY A O 1
ATOM 699 N N . ASN A 1 93 ? -4.085 4.689 9.974 1.00 91.44 93 ASN A N 1
ATOM 700 C CA . ASN A 1 93 ? -3.666 4.176 11.270 1.00 91.44 93 ASN A CA 1
ATOM 701 C C . ASN A 1 93 ? -4.709 4.490 12.350 1.00 91.44 93 ASN A C 1
ATOM 703 O O . ASN A 1 93 ? -5.571 5.350 12.175 1.00 91.44 93 ASN A O 1
ATOM 707 N N . CYS A 1 94 ? -4.631 3.777 13.466 1.00 90.56 94 CYS A N 1
ATOM 708 C CA . CYS A 1 94 ? -5.490 4.018 14.611 1.00 90.56 94 CYS A CA 1
ATOM 709 C C . CYS A 1 94 ? -4.998 5.220 15.425 1.00 90.56 94 CYS A C 1
ATOM 711 O O . CYS A 1 94 ? -3.904 5.190 15.983 1.00 90.56 94 CYS A O 1
ATOM 713 N N . GLU A 1 95 ? -5.837 6.247 15.550 1.00 89.19 95 GLU A N 1
ATOM 714 C CA . GLU A 1 95 ? -5.633 7.391 16.439 1.00 89.19 95 GLU A CA 1
ATOM 715 C C . GLU A 1 95 ? -6.857 7.559 17.347 1.00 89.19 95 GLU A C 1
ATOM 717 O O . GLU A 1 95 ? -7.989 7.607 16.878 1.00 89.19 95 GLU A O 1
ATOM 722 N N . ASN A 1 96 ? -6.657 7.652 18.666 1.00 86.94 96 ASN A N 1
ATOM 723 C CA . ASN A 1 96 ? -7.744 7.845 19.644 1.00 86.94 96 ASN A CA 1
ATOM 724 C C . ASN A 1 96 ? -8.909 6.835 19.519 1.00 86.94 96 ASN A C 1
ATOM 726 O O . ASN A 1 96 ? -10.072 7.205 19.665 1.00 86.94 96 ASN A O 1
ATOM 730 N N . ASN A 1 97 ? -8.599 5.559 19.263 1.00 85.31 97 ASN A N 1
ATOM 731 C CA . ASN A 1 97 ? -9.569 4.484 18.993 1.00 85.31 97 ASN A CA 1
ATOM 732 C C . ASN A 1 97 ? -10.408 4.669 17.715 1.00 85.31 97 ASN A C 1
ATOM 734 O O . ASN A 1 97 ? -11.426 4.003 17.537 1.00 85.31 97 ASN A O 1
ATOM 738 N N . VAL A 1 98 ? -9.984 5.544 16.804 1.00 86.81 98 VAL A N 1
ATOM 739 C CA . VAL A 1 98 ? -10.622 5.778 15.508 1.00 86.81 98 VAL A CA 1
ATOM 740 C C . VAL A 1 98 ? -9.627 5.455 14.399 1.00 86.81 98 VAL A C 1
ATOM 742 O O . VAL A 1 98 ? -8.445 5.775 14.491 1.00 86.81 98 VAL A O 1
ATOM 745 N N . CYS A 1 99 ? -10.099 4.795 13.342 1.00 89.81 99 CYS A N 1
ATOM 746 C CA . CYS A 1 99 ? -9.285 4.576 12.152 1.00 89.81 99 CYS A CA 1
ATOM 747 C C . CYS A 1 99 ? -9.234 5.864 11.320 1.00 89.81 99 CYS A C 1
ATOM 749 O O . CYS A 1 99 ? -10.239 6.258 10.718 1.00 89.81 99 CYS A O 1
ATOM 751 N N . GLU A 1 100 ? -8.065 6.500 11.292 1.00 92.25 100 GLU A N 1
ATOM 752 C CA . GLU A 1 100 ? -7.787 7.723 10.546 1.00 92.25 100 GLU A CA 1
ATOM 753 C C . GLU A 1 100 ? -7.078 7.386 9.234 1.00 92.25 100 GLU A C 1
ATOM 755 O O . GLU A 1 100 ? -5.990 6.803 9.208 1.00 92.25 100 GLU A O 1
ATOM 760 N N . CYS A 1 101 ? -7.701 7.755 8.115 1.00 92.75 101 CYS A N 1
ATOM 761 C CA . CYS A 1 101 ? -7.152 7.489 6.791 1.00 92.75 101 CYS A CA 1
ATOM 762 C C . CYS A 1 101 ? -6.266 8.629 6.293 1.00 92.75 101 CYS A C 1
ATOM 764 O O . CYS A 1 101 ? -6.558 9.812 6.489 1.00 92.75 101 CYS A O 1
ATOM 766 N N . SER A 1 102 ? -5.233 8.269 5.534 1.00 93.00 102 SER A N 1
ATOM 767 C CA . SER A 1 102 ? -4.388 9.239 4.849 1.00 93.00 102 SER A CA 1
ATOM 768 C C . SER A 1 102 ? -5.192 10.036 3.811 1.00 93.00 102 SER A C 1
ATOM 770 O O . SER A 1 102 ? -6.237 9.605 3.302 1.00 93.00 102 SER A O 1
ATOM 772 N N . ARG A 1 103 ? -4.729 11.249 3.491 1.00 92.62 103 ARG A N 1
ATOM 773 C CA . ARG A 1 103 ? -5.435 12.128 2.541 1.00 92.62 103 ARG A CA 1
ATOM 774 C C . ARG A 1 103 ? -5.250 11.664 1.100 1.00 92.62 103 ARG A C 1
ATOM 776 O O . ARG A 1 103 ? -6.114 11.923 0.256 1.00 92.62 103 ARG A O 1
ATOM 783 N N . GLU A 1 104 ? -4.147 10.985 0.823 1.00 90.81 104 GLU A N 1
ATOM 784 C CA . GLU A 1 104 ? -3.763 10.483 -0.487 1.00 90.81 104 GLU A CA 1
ATOM 785 C C . GLU A 1 104 ? -4.761 9.432 -0.976 1.00 90.81 104 GLU A C 1
ATOM 787 O O . GLU A 1 104 ? -5.228 8.570 -0.229 1.00 90.81 104 GLU A O 1
ATOM 792 N N . ARG A 1 105 ? -5.110 9.508 -2.262 1.00 89.88 105 ARG A N 1
ATOM 793 C CA . ARG A 1 105 ? -6.000 8.530 -2.891 1.00 89.88 105 ARG A CA 1
ATOM 794 C C . ARG A 1 105 ? -5.223 7.312 -3.356 1.00 89.88 105 ARG A C 1
ATOM 796 O O . ARG A 1 105 ? -4.127 7.464 -3.891 1.00 89.88 105 ARG A O 1
ATOM 803 N N . PHE A 1 106 ? -5.845 6.148 -3.209 1.00 87.06 106 PHE A N 1
ATOM 804 C CA . PHE A 1 106 ? -5.326 4.899 -3.744 1.00 87.06 106 PHE A CA 1
ATOM 805 C C . PHE A 1 106 ? -5.622 4.794 -5.243 1.00 87.06 106 PHE A C 1
ATOM 807 O O . PHE A 1 106 ? -6.782 4.808 -5.663 1.00 87.06 106 PHE A O 1
ATOM 814 N N . TYR A 1 107 ? -4.576 4.682 -6.057 1.00 87.88 107 TYR A N 1
ATOM 815 C CA . TYR A 1 107 ? -4.668 4.486 -7.501 1.00 87.88 107 TYR A CA 1
ATOM 816 C C . TYR A 1 107 ? -4.137 3.108 -7.877 1.00 87.88 107 TYR A C 1
ATOM 818 O O . TYR A 1 107 ? -2.929 2.883 -7.886 1.00 87.88 107 TYR A O 1
ATOM 826 N N . LEU A 1 108 ? -5.041 2.209 -8.277 1.00 83.06 108 LEU A N 1
ATOM 827 C CA . LEU A 1 108 ? -4.711 0.829 -8.651 1.00 83.06 108 LEU A CA 1
ATOM 828 C C . LEU A 1 108 ? -3.609 0.709 -9.708 1.00 83.06 108 LEU A C 1
ATOM 830 O O . LEU A 1 108 ? -2.877 -0.264 -9.680 1.00 83.06 108 LEU A O 1
ATOM 834 N N . SER A 1 109 ? -3.471 1.663 -10.631 1.00 83.88 109 SER A N 1
ATOM 835 C CA . SER A 1 109 ? -2.446 1.620 -11.685 1.00 83.88 109 SER A CA 1
ATOM 836 C C . SER A 1 109 ? -1.025 1.908 -11.194 1.00 83.88 109 SER A C 1
ATOM 838 O O . SER A 1 109 ? -0.068 1.616 -11.909 1.00 83.88 109 SER A O 1
ATOM 840 N N . ARG A 1 110 ? -0.878 2.491 -10.002 1.00 85.94 110 ARG A N 1
ATOM 841 C CA . ARG A 1 110 ? 0.406 2.926 -9.439 1.00 85.94 110 ARG A CA 1
ATOM 842 C C . ARG A 1 110 ? 0.686 2.247 -8.105 1.00 85.94 110 ARG A C 1
ATOM 844 O O . ARG A 1 110 ? 1.733 1.633 -7.943 1.00 85.94 110 ARG A O 1
ATOM 851 N N . ASP A 1 111 ? -0.264 2.325 -7.183 1.00 86.06 111 ASP A N 1
ATOM 852 C CA . ASP A 1 111 ? -0.059 1.972 -5.779 1.00 86.06 111 ASP A CA 1
ATOM 853 C C . ASP A 1 111 ? -0.019 0.448 -5.570 1.00 86.06 111 ASP A C 1
ATOM 855 O O . ASP A 1 111 ? 0.606 -0.029 -4.631 1.00 86.06 111 ASP A O 1
ATOM 859 N N . TYR A 1 112 ? -0.582 -0.352 -6.487 1.00 87.94 112 TYR A N 1
ATOM 860 C CA . TYR A 1 112 ? -0.496 -1.820 -6.407 1.00 87.94 112 TYR A CA 1
ATOM 861 C C . TYR A 1 112 ? 0.950 -2.348 -6.389 1.00 87.94 112 TYR A C 1
ATOM 863 O O . TYR A 1 112 ? 1.203 -3.432 -5.863 1.00 87.94 112 TYR A O 1
ATOM 871 N N . LEU A 1 113 ? 1.898 -1.579 -6.939 1.00 92.19 113 LEU A N 1
ATOM 872 C CA . LEU A 1 113 ? 3.319 -1.923 -6.940 1.00 92.19 113 LEU A CA 1
ATOM 873 C C . LEU A 1 113 ? 3.891 -2.013 -5.525 1.00 92.19 113 LEU A C 1
ATOM 875 O O . LEU A 1 113 ? 4.879 -2.711 -5.321 1.00 92.19 113 LEU A O 1
ATOM 879 N N . CYS A 1 114 ? 3.258 -1.338 -4.566 1.00 92.69 114 CYS A N 1
ATOM 880 C CA . CYS A 1 114 ? 3.704 -1.265 -3.186 1.00 92.69 114 CYS A CA 1
ATOM 881 C C . CYS A 1 114 ? 2.797 -1.967 -2.183 1.00 92.69 114 CYS A C 1
ATOM 883 O O . CYS A 1 114 ? 2.818 -1.666 -0.996 1.00 92.69 114 CYS A O 1
ATOM 885 N N . VAL A 1 115 ? 2.084 -2.999 -2.644 1.00 88.19 115 VAL A N 1
ATOM 886 C CA . VAL A 1 115 ? 1.492 -4.002 -1.742 1.00 88.19 115 VAL A CA 1
ATOM 887 C C . VAL A 1 115 ? 2.584 -4.789 -1.003 1.00 88.19 115 VAL A C 1
ATOM 889 O O . VAL A 1 115 ? 2.387 -5.185 0.143 1.00 88.19 115 VAL A O 1
ATOM 892 N N . ALA A 1 116 ? 3.737 -5.004 -1.645 1.00 88.25 116 ALA A N 1
ATOM 893 C CA . ALA A 1 116 ? 4.925 -5.597 -1.039 1.00 88.25 116 ALA A CA 1
ATOM 894 C C . ALA A 1 116 ? 6.191 -5.120 -1.773 1.00 88.25 116 ALA A C 1
ATOM 896 O O . ALA A 1 116 ? 6.147 -4.875 -2.983 1.00 88.25 116 ALA A O 1
ATOM 897 N N . ASN A 1 117 ? 7.325 -5.023 -1.069 1.00 92.50 117 ASN A N 1
ATOM 898 C CA . ASN A 1 117 ? 8.600 -4.601 -1.668 1.00 92.50 117 ASN A CA 1
ATOM 899 C C . ASN A 1 117 ? 9.017 -5.513 -2.830 1.00 92.50 117 ASN A C 1
ATOM 901 O O . ASN A 1 117 ? 9.584 -5.048 -3.813 1.00 92.50 117 ASN A O 1
ATOM 905 N N . GLU A 1 118 ? 8.687 -6.799 -2.746 1.00 94.69 118 GLU A N 1
ATOM 906 C CA . GLU A 1 118 ? 8.962 -7.811 -3.760 1.00 94.69 118 GLU A CA 1
ATOM 907 C C . GLU A 1 118 ? 8.222 -7.514 -5.070 1.00 94.69 118 GLU A C 1
ATOM 909 O O . GLU A 1 118 ? 8.776 -7.713 -6.149 1.00 94.69 118 GLU A O 1
ATOM 914 N N . VAL A 1 119 ? 6.993 -6.987 -5.000 1.00 94.81 119 VAL A N 1
ATOM 915 C CA . VAL A 1 119 ? 6.220 -6.594 -6.190 1.00 94.81 119 VAL A CA 1
ATOM 916 C C . VAL A 1 119 ? 6.889 -5.407 -6.880 1.00 94.81 119 VAL A C 1
ATOM 918 O O . VAL A 1 119 ? 7.095 -5.440 -8.096 1.00 94.81 119 VAL A O 1
ATOM 921 N N . CYS A 1 120 ? 7.287 -4.392 -6.110 1.00 96.62 120 CYS A N 1
ATOM 922 C CA . CYS A 1 120 ? 8.032 -3.248 -6.629 1.00 96.62 120 CYS A CA 1
ATOM 923 C C . CYS A 1 120 ? 9.376 -3.683 -7.237 1.00 96.62 120 CYS A C 1
ATOM 925 O O . CYS A 1 120 ? 9.696 -3.302 -8.362 1.00 96.62 120 CYS A O 1
ATOM 927 N N . SER A 1 121 ? 10.127 -4.537 -6.539 1.00 95.88 121 SER A N 1
ATOM 928 C CA . SER A 1 121 ? 11.409 -5.077 -6.998 1.00 95.88 121 SER A CA 1
ATOM 929 C C . SER A 1 121 ? 11.284 -5.812 -8.336 1.00 95.88 121 SER A C 1
ATOM 931 O O . SER A 1 121 ? 11.987 -5.473 -9.292 1.00 95.88 121 SER A O 1
ATOM 933 N N . MET A 1 122 ? 10.321 -6.732 -8.461 1.00 95.56 122 MET A N 1
ATOM 934 C CA . MET A 1 122 ? 10.058 -7.433 -9.721 1.00 95.56 122 MET A CA 1
ATOM 935 C C . MET A 1 122 ? 9.658 -6.473 -10.846 1.00 95.56 122 MET A C 1
ATOM 937 O O . MET A 1 122 ? 10.130 -6.618 -11.972 1.00 95.56 122 MET A O 1
ATOM 941 N N . HIS A 1 123 ? 8.818 -5.471 -10.564 1.00 95.31 123 HIS A N 1
ATOM 942 C CA . HIS A 1 123 ? 8.456 -4.457 -11.557 1.00 95.31 123 HIS A CA 1
ATOM 943 C C . HIS A 1 123 ? 9.683 -3.675 -12.040 1.00 95.31 123 HIS A C 1
ATOM 945 O O . HIS A 1 123 ? 9.850 -3.471 -13.244 1.00 95.31 123 HIS A O 1
ATOM 951 N N . CYS A 1 124 ? 10.565 -3.271 -11.127 1.00 96.44 124 CYS A N 1
ATOM 952 C CA . CYS A 1 124 ? 11.799 -2.574 -11.473 1.00 96.44 124 CYS A CA 1
ATOM 953 C C . CYS A 1 124 ? 12.710 -3.432 -12.356 1.00 96.44 124 CYS A C 1
ATOM 955 O O . CYS A 1 124 ? 13.167 -2.944 -13.388 1.00 96.44 124 CYS A O 1
ATOM 957 N N . GLN A 1 125 ? 12.901 -4.708 -12.015 1.00 95.38 125 GLN A N 1
ATOM 958 C CA . GLN A 1 125 ? 13.753 -5.631 -12.772 1.00 95.38 125 GLN A CA 1
ATOM 959 C C . GLN A 1 125 ? 13.198 -5.963 -14.160 1.00 95.38 125 GLN A C 1
ATOM 961 O O . GLN A 1 125 ? 13.934 -5.946 -15.142 1.00 95.38 125 GLN A O 1
ATOM 966 N N . ILE A 1 126 ? 11.896 -6.241 -14.260 1.00 95.19 126 ILE A N 1
ATOM 967 C CA . ILE A 1 126 ? 11.281 -6.748 -15.495 1.00 95.19 126 ILE A CA 1
ATOM 968 C C . ILE A 1 126 ? 10.869 -5.612 -16.435 1.00 95.19 126 ILE A C 1
ATOM 970 O O . ILE A 1 126 ? 11.008 -5.735 -17.649 1.00 95.19 126 ILE A O 1
ATOM 974 N N . VAL A 1 127 ? 10.325 -4.519 -15.894 1.00 94.44 127 VAL A N 1
ATOM 975 C CA . VAL A 1 127 ? 9.690 -3.461 -16.698 1.00 94.44 127 VAL A CA 1
ATOM 976 C C . VAL A 1 127 ? 10.602 -2.256 -16.875 1.00 94.44 127 VAL A C 1
ATOM 978 O O . VAL A 1 127 ? 10.606 -1.654 -17.947 1.00 94.44 127 VAL A O 1
ATOM 981 N N . ARG A 1 128 ? 11.354 -1.875 -15.836 1.00 93.31 128 ARG A N 1
ATOM 982 C CA . ARG A 1 128 ? 12.172 -0.651 -15.858 1.00 93.31 128 ARG A CA 1
ATOM 983 C C . ARG A 1 128 ? 13.661 -0.894 -16.093 1.00 93.31 128 ARG A C 1
ATOM 985 O O . ARG A 1 128 ? 14.371 0.069 -16.347 1.00 93.31 128 ARG A O 1
ATOM 992 N N . GLY A 1 129 ? 14.128 -2.142 -16.040 1.00 91.69 129 GLY A N 1
ATOM 993 C CA . GLY A 1 129 ? 15.545 -2.484 -16.198 1.00 91.69 129 GLY A CA 1
ATOM 994 C C . GLY A 1 129 ? 16.419 -2.084 -15.003 1.00 91.69 129 GLY A C 1
ATOM 995 O O . GLY A 1 129 ? 17.625 -1.930 -15.158 1.00 91.69 129 GLY A O 1
ATOM 996 N N . GLY A 1 130 ? 15.820 -1.880 -13.826 1.00 92.69 130 GLY A N 1
ATOM 997 C CA . GLY A 1 130 ? 16.557 -1.670 -12.580 1.00 92.69 130 GLY A CA 1
ATOM 998 C C . GLY A 1 130 ? 17.118 -2.978 -12.017 1.00 92.69 130 GLY A C 1
ATOM 999 O O . GLY A 1 130 ? 16.627 -4.060 -12.322 1.00 92.69 130 GLY A O 1
ATOM 1000 N N . SER A 1 131 ? 18.126 -2.894 -11.154 1.00 94.06 131 SER A N 1
ATOM 1001 C CA . SER A 1 131 ? 18.668 -4.055 -10.439 1.00 94.06 131 SER A CA 1
ATOM 1002 C C . SER A 1 131 ? 17.769 -4.480 -9.273 1.00 94.06 131 SER A C 1
ATOM 1004 O O . SER A 1 131 ? 17.674 -5.665 -8.944 1.00 94.06 131 SER A O 1
ATOM 1006 N N . ASN A 1 132 ? 17.070 -3.527 -8.655 1.00 95.12 132 ASN A N 1
ATOM 1007 C CA . ASN A 1 132 ? 16.150 -3.777 -7.552 1.00 95.12 132 ASN A CA 1
ATOM 1008 C C . ASN A 1 132 ? 15.090 -2.666 -7.440 1.00 95.12 132 ASN A C 1
ATOM 1010 O O . ASN A 1 132 ? 15.120 -1.673 -8.166 1.00 95.12 132 ASN A O 1
ATOM 1014 N N . GLY A 1 133 ? 14.153 -2.820 -6.510 1.00 95.81 133 GLY A N 1
ATOM 1015 C CA . GLY A 1 133 ? 13.162 -1.808 -6.169 1.00 95.81 133 GLY A CA 1
ATOM 1016 C C . GLY A 1 133 ? 12.703 -1.930 -4.723 1.00 95.81 133 GLY A C 1
ATOM 1017 O O . GLY A 1 133 ? 12.758 -3.009 -4.132 1.00 95.81 133 GLY A O 1
ATOM 1018 N N . LYS A 1 134 ? 12.262 -0.813 -4.151 1.00 96.81 134 LYS A N 1
ATOM 1019 C CA . LYS A 1 134 ? 11.689 -0.743 -2.804 1.00 96.81 134 LYS A CA 1
ATOM 1020 C C . LYS A 1 134 ? 10.546 0.259 -2.760 1.00 96.81 134 LYS A C 1
ATOM 1022 O O . LYS A 1 134 ? 10.533 1.233 -3.510 1.00 96.81 134 LYS A O 1
ATOM 1027 N N . CYS A 1 135 ? 9.620 0.037 -1.843 1.00 95.62 135 CYS A N 1
ATOM 1028 C CA . CYS A 1 135 ? 8.571 0.995 -1.555 1.00 95.62 135 CYS A CA 1
ATOM 1029 C C . CYS A 1 135 ? 9.085 2.072 -0.609 1.00 95.62 135 CYS A C 1
ATOM 1031 O O . CYS A 1 135 ? 9.730 1.783 0.400 1.00 95.62 135 CYS A O 1
ATOM 1033 N N . SER A 1 136 ? 8.832 3.319 -0.973 1.00 93.44 136 SER A N 1
ATOM 1034 C CA . SER A 1 136 ? 9.248 4.508 -0.249 1.00 93.44 136 SER A CA 1
ATOM 1035 C C . SER A 1 136 ? 8.154 5.583 -0.330 1.00 93.44 136 SER A C 1
ATOM 1037 O O . SER A 1 136 ? 6.988 5.295 -0.626 1.00 93.44 136 SER A O 1
ATOM 1039 N N . GLY A 1 137 ? 8.503 6.822 0.014 1.00 87.38 137 GLY A N 1
ATOM 1040 C CA . GLY A 1 137 ? 7.566 7.941 0.075 1.00 87.38 137 GLY A CA 1
ATOM 1041 C C . GLY A 1 137 ? 6.836 8.070 1.421 1.00 87.38 137 GLY A C 1
ATOM 1042 O O . GLY A 1 137 ? 7.048 7.266 2.329 1.00 87.38 137 GLY A O 1
ATOM 1043 N N . PRO A 1 138 ? 5.970 9.091 1.576 1.00 84.62 138 PRO A N 1
ATOM 1044 C CA . PRO A 1 138 ? 5.364 9.458 2.862 1.00 84.62 138 PRO A CA 1
ATOM 1045 C C . PRO A 1 138 ? 4.553 8.339 3.523 1.00 84.62 138 PRO A C 1
ATOM 1047 O O . PRO A 1 138 ? 4.531 8.232 4.744 1.00 84.62 138 PRO A O 1
ATOM 1050 N N . ASN A 1 139 ? 3.917 7.495 2.705 1.00 85.94 139 ASN A N 1
ATOM 1051 C CA . ASN A 1 139 ? 3.069 6.394 3.156 1.00 85.94 139 ASN A CA 1
ATOM 1052 C C . ASN A 1 139 ? 3.636 5.006 2.783 1.00 85.94 139 ASN A C 1
ATOM 1054 O O . ASN A 1 139 ? 2.919 4.021 2.919 1.00 85.94 139 ASN A O 1
ATOM 1058 N N . ASN A 1 140 ? 4.883 4.913 2.296 1.00 88.69 140 ASN A N 1
ATOM 1059 C CA . ASN A 1 140 ? 5.480 3.688 1.730 1.00 88.69 140 ASN A CA 1
ATOM 1060 C C . ASN A 1 140 ? 4.708 3.083 0.533 1.00 88.69 140 ASN A C 1
ATOM 1062 O O . ASN A 1 140 ? 4.647 1.865 0.388 1.00 88.69 140 ASN A O 1
ATOM 1066 N N . TRP A 1 141 ? 4.125 3.923 -0.332 1.00 91.50 141 TRP A N 1
ATOM 1067 C CA . TRP A 1 141 ? 3.368 3.490 -1.524 1.00 91.50 141 TRP A CA 1
ATOM 1068 C C . TRP A 1 141 ? 4.024 3.859 -2.859 1.00 91.50 141 TRP A C 1
ATOM 1070 O O . TRP A 1 141 ? 3.501 3.505 -3.917 1.00 91.50 141 TRP A O 1
ATOM 1080 N N . ASP A 1 142 ? 5.167 4.544 -2.833 1.00 91.81 142 ASP A N 1
ATOM 1081 C CA . ASP A 1 142 ? 5.883 4.942 -4.040 1.00 91.81 142 ASP A CA 1
ATOM 1082 C C . ASP A 1 142 ? 6.966 3.909 -4.364 1.00 91.81 142 ASP A C 1
ATOM 1084 O O . ASP A 1 142 ? 7.895 3.698 -3.590 1.00 91.81 142 ASP A O 1
ATOM 1088 N N . CYS A 1 143 ? 6.848 3.243 -5.514 1.00 94.81 143 CYS A N 1
ATOM 1089 C CA . CYS A 1 143 ? 7.847 2.269 -5.951 1.00 94.81 143 CYS A CA 1
ATOM 1090 C C . CYS A 1 143 ? 9.067 2.976 -6.560 1.00 94.81 143 CYS A C 1
ATOM 1092 O O . CYS A 1 143 ? 8.989 3.565 -7.646 1.00 94.81 143 CYS A O 1
ATOM 1094 N N . GLU A 1 144 ? 10.198 2.888 -5.865 1.00 95.75 144 GLU A N 1
ATOM 1095 C CA . GLU A 1 144 ? 11.482 3.468 -6.244 1.00 95.75 144 GLU A CA 1
ATOM 1096 C C . GLU A 1 144 ? 12.432 2.366 -6.727 1.00 95.75 144 GLU A C 1
ATOM 1098 O O . GLU A 1 144 ? 12.702 1.404 -6.006 1.00 95.75 144 GLU A O 1
ATOM 1103 N N . CYS A 1 145 ? 12.934 2.505 -7.957 1.00 96.00 145 CYS A N 1
ATOM 1104 C CA . CYS A 1 145 ? 13.865 1.545 -8.545 1.00 96.00 145 CYS A CA 1
ATOM 1105 C C . CYS A 1 145 ? 15.312 1.959 -8.299 1.00 96.00 145 CYS A C 1
ATOM 1107 O O . CYS A 1 145 ? 15.682 3.109 -8.534 1.00 96.00 145 CYS A O 1
ATOM 1109 N N . ASP A 1 146 ? 16.130 0.989 -7.909 1.00 94.69 146 ASP A N 1
ATOM 1110 C CA . ASP A 1 146 ? 17.580 1.096 -7.926 1.00 94.69 146 ASP A CA 1
ATOM 1111 C C . ASP A 1 146 ? 18.083 0.529 -9.251 1.00 94.69 146 ASP A C 1
ATOM 1113 O O . ASP A 1 146 ? 17.773 -0.606 -9.613 1.00 94.69 146 ASP A O 1
ATOM 1117 N N . TYR A 1 147 ? 18.845 1.321 -9.993 1.00 91.06 147 TYR A N 1
ATOM 1118 C CA . TYR A 1 147 ? 19.413 0.877 -11.261 1.00 91.06 147 TYR A CA 1
ATOM 1119 C C . TYR A 1 147 ? 20.754 0.174 -11.072 1.00 91.06 147 TYR A C 1
ATOM 1121 O O . TYR A 1 147 ? 21.170 -0.575 -11.949 1.00 91.06 147 TYR A O 1
ATOM 1129 N N . GLY 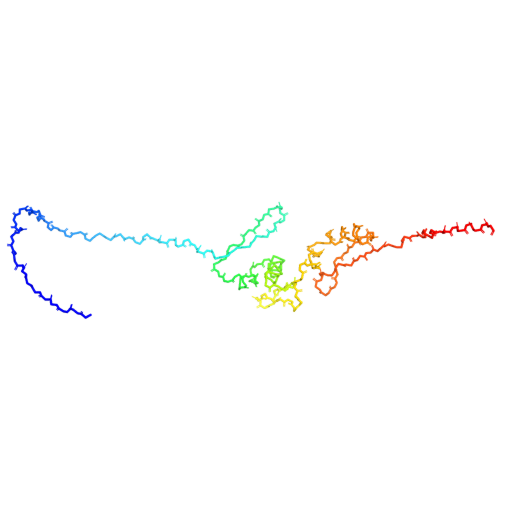A 1 148 ? 21.396 0.322 -9.907 1.00 77.81 148 GLY A N 1
ATOM 1130 C CA . GLY A 1 148 ? 22.805 0.002 -9.738 1.00 77.81 148 GLY A CA 1
ATOM 1131 C C . GLY A 1 148 ? 23.662 0.855 -10.678 1.00 77.81 148 GLY A C 1
ATOM 1132 O O . GLY A 1 148 ? 23.302 1.140 -11.817 1.00 77.81 148 GLY A O 1
ATOM 1133 N N . PHE A 1 149 ? 24.840 1.279 -10.237 1.00 61.59 149 PHE A N 1
ATOM 1134 C CA . PHE A 1 149 ? 25.845 1.692 -11.210 1.00 61.59 149 PHE A CA 1
ATOM 1135 C C . PHE A 1 149 ? 26.281 0.430 -11.960 1.00 61.59 149 PHE A C 1
ATOM 1137 O O . PHE A 1 149 ? 27.194 -0.271 -11.525 1.00 61.59 149 PHE A O 1
ATOM 1144 N N . SER A 1 150 ? 25.605 0.106 -13.061 1.00 54.41 150 SER A N 1
ATOM 1145 C CA . SER A 1 150 ? 26.196 -0.719 -14.102 1.00 54.41 150 SER A CA 1
ATOM 1146 C C . SER A 1 150 ? 27.462 0.006 -14.548 1.00 54.41 150 SER A C 1
ATOM 1148 O O . SER A 1 150 ? 27.400 1.077 -15.152 1.00 54.41 150 SER A O 1
ATOM 1150 N N . HIS A 1 151 ? 28.601 -0.546 -14.133 1.00 47.75 151 HIS A N 1
ATOM 1151 C CA . HIS A 1 151 ? 29.915 -0.238 -14.675 1.00 47.75 151 HIS A CA 1
ATOM 1152 C C . HIS A 1 151 ? 29.816 -0.218 -16.207 1.00 47.75 151 HIS A C 1
ATOM 1154 O O . HIS A 1 151 ? 29.128 -1.070 -16.765 1.00 47.75 151 HIS A O 1
ATOM 1160 N N . ASP A 1 152 ? 30.449 0.780 -16.825 1.00 57.94 152 ASP A N 1
ATOM 1161 C CA . ASP A 1 152 ? 30.528 1.038 -18.266 1.00 57.94 152 ASP A CA 1
ATOM 1162 C C . ASP A 1 152 ? 30.186 -0.153 -19.173 1.00 57.94 152 ASP A C 1
ATOM 1164 O O . ASP A 1 152 ? 30.983 -1.073 -19.313 1.00 57.94 152 ASP A O 1
ATOM 1168 N N . ASP A 1 153 ? 29.082 -0.038 -19.907 1.00 51.78 153 ASP A N 1
ATOM 1169 C CA . ASP A 1 153 ? 29.031 -0.523 -21.284 1.00 51.78 153 ASP A CA 1
ATOM 1170 C C . ASP A 1 153 ? 28.674 0.669 -22.168 1.00 51.78 153 ASP A C 1
ATOM 1172 O O . ASP A 1 153 ? 27.563 0.846 -22.675 1.00 51.78 153 ASP A O 1
ATOM 1176 N N . SER A 1 154 ? 29.674 1.533 -22.341 1.00 51.47 154 SER A N 1
ATOM 1177 C CA . SER A 1 154 ? 29.788 2.334 -23.547 1.00 51.47 154 SER A CA 1
ATOM 1178 C C . SER A 1 154 ? 29.817 1.372 -24.738 1.00 51.47 154 SER A C 1
ATOM 1180 O O . SER A 1 154 ? 30.864 0.883 -25.157 1.00 51.47 154 SER A O 1
ATOM 1182 N N . MET A 1 155 ? 28.646 1.092 -25.313 1.00 50.47 155 MET A N 1
ATOM 1183 C CA . MET A 1 155 ? 28.555 0.574 -26.674 1.00 50.47 155 MET A CA 1
ATOM 1184 C C . MET A 1 155 ? 29.151 1.635 -27.602 1.00 50.47 155 MET A C 1
ATOM 1186 O O . MET A 1 155 ? 28.464 2.526 -28.100 1.00 50.47 155 MET A O 1
ATOM 1190 N N . SER A 1 156 ? 30.467 1.561 -27.798 1.00 41.38 156 SER A N 1
ATOM 1191 C CA . SER A 1 156 ? 31.165 2.249 -28.871 1.00 41.38 156 SER A CA 1
ATOM 1192 C C . SER A 1 156 ? 30.610 1.723 -30.188 1.00 41.38 156 SER A C 1
ATOM 1194 O O . SER A 1 156 ? 30.980 0.646 -30.654 1.00 41.38 156 SER A O 1
ATOM 1196 N N . PHE A 1 157 ? 29.720 2.495 -30.805 1.00 52.47 157 PHE A N 1
ATOM 1197 C CA . PHE A 1 157 ? 29.491 2.397 -32.236 1.00 52.47 157 PHE A CA 1
ATOM 1198 C C . PHE A 1 157 ? 30.769 2.879 -32.927 1.00 52.47 157 PHE A C 1
ATOM 1200 O O . PHE A 1 157 ? 30.938 4.064 -33.202 1.00 52.47 157 PHE A O 1
ATOM 1207 N N . ASN A 1 158 ? 31.688 1.953 -33.203 1.00 48.06 158 ASN A N 1
ATOM 1208 C CA . ASN A 1 158 ? 32.681 2.165 -34.246 1.00 48.06 158 ASN A CA 1
ATOM 1209 C C . ASN A 1 158 ? 31.932 2.212 -35.581 1.00 48.06 158 ASN A C 1
ATOM 1211 O O . ASN A 1 158 ? 31.723 1.193 -36.236 1.00 48.06 158 ASN A O 1
ATOM 1215 N N . SER A 1 159 ? 31.501 3.402 -35.986 1.00 54.62 159 SER A N 1
ATOM 1216 C CA . SER A 1 159 ? 31.180 3.676 -37.379 1.00 54.62 159 SER A CA 1
ATOM 1217 C C . SER A 1 159 ? 32.493 3.831 -38.138 1.00 54.62 159 SER A C 1
ATOM 1219 O O . SER A 1 159 ? 33.049 4.923 -38.244 1.00 54.62 159 SER A O 1
ATOM 1221 N N . THR A 1 160 ? 33.002 2.718 -38.655 1.00 51.28 160 THR A N 1
ATOM 1222 C CA . THR A 1 160 ? 33.954 2.720 -39.763 1.00 51.28 160 THR A CA 1
ATOM 1223 C C . THR A 1 160 ? 33.209 3.266 -40.981 1.00 51.28 160 THR A C 1
ATOM 1225 O O . THR A 1 160 ? 32.465 2.543 -41.636 1.00 51.28 160 THR A O 1
ATOM 1228 N N . SER A 1 161 ? 33.353 4.559 -41.260 1.00 50.75 161 SER A N 1
ATOM 1229 C CA . SER A 1 161 ? 33.048 5.119 -42.576 1.00 50.75 161 SER A CA 1
ATOM 1230 C C . SER A 1 161 ? 34.362 5.234 -43.341 1.00 50.75 161 SER A C 1
ATOM 1232 O O . SER A 1 161 ? 35.141 6.164 -43.131 1.00 50.75 161 SER A O 1
ATOM 1234 N N . SER A 1 162 ? 34.632 4.246 -44.184 1.00 51.00 162 SER A N 1
ATOM 1235 C CA . SER A 1 162 ? 35.568 4.369 -45.293 1.00 51.00 162 SER A CA 1
ATOM 1236 C C . SER A 1 162 ? 34.745 4.209 -46.557 1.00 51.00 162 SER A C 1
ATOM 1238 O O . SER A 1 162 ? 34.250 3.115 -46.793 1.00 51.00 162 SER A O 1
ATOM 1240 N N . ASP A 1 163 ? 34.558 5.318 -47.267 1.00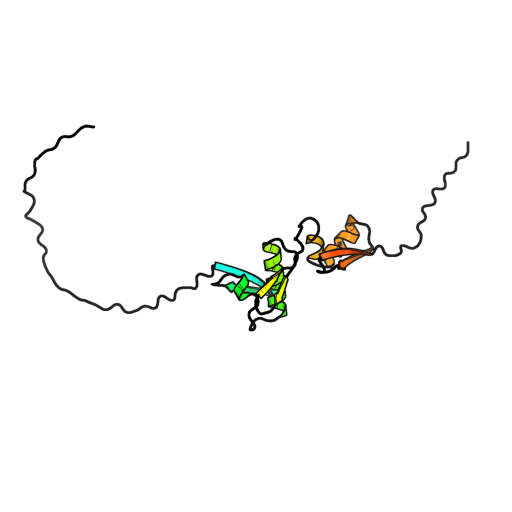 46.31 163 ASP A N 1
ATOM 1241 C CA . ASP A 1 163 ? 34.477 5.429 -48.727 1.00 46.31 163 ASP A CA 1
ATOM 1242 C C . ASP A 1 163 ? 34.765 6.891 -49.108 1.00 46.31 163 ASP A C 1
ATOM 1244 O O . ASP A 1 163 ? 34.199 7.797 -48.448 1.00 46.31 163 ASP A O 1
#

Radius of gyration: 35.97 Å; chains: 1; bounding box: 116×44×78 Å

Foldseek 3Di:
DDDDDDDDDDDDDDDDDDDDDDDDDDDDPDPPPPPVPQPQVDKDWDQDPVRDIDIDGDSDDLQQVLQDPPDDQVSSQVSLQVVLVVVFARGWHDDPSGTGTDPHGDDPVQQVCQPDQVSLQCCCVPPVVANGWFQDDPSSRHIDGHRPPPDDPPPPPPPPDDD

Secondary structure (DSSP, 8-state):
--------------SS-------------------------EEEEEE-TTS-EEEEEESS-HHHHHT-TTS-HHHHHHHHHHHHHHTTBS-EEEETTEEEEPSSBP-TTTGGGGSSHHHHHHHIIIII--SEEEEESTTS-EEEEE-----------------

pLDDT: mean 71.62, std 20.16, range [37.41, 96.81]

Sequence (163 aa):
MGYFQSQFLPIIVLLLGIISIQSGVSLPMNETMQEESPRYKTGLCIPNENGGKACVCVNEMLQESICQPDNEEKTSAYMCAGYCQVIGRQTGNCENNVCECSRERFYLSRDYLCVANEVCSMHCQIVRGGSNGKCSGPNNWDCECDYGFSHDDSMSFNSTSSD

Organism: Lepeophtheirus salmonis (NCBI:txid72036)